Protein AF-A0A958M8A1-F1 (afdb_monomer_lite)

Radius of gyration: 34.6 Å; chains: 1; bounding box: 68×41×85 Å

Structure (mmCIF, N/CA/C/O backbone):
data_AF-A0A958M8A1-F1
#
_entry.id   AF-A0A958M8A1-F1
#
loop_
_atom_site.group_PDB
_atom_site.id
_atom_site.type_symbol
_atom_site.label_atom_id
_atom_site.label_alt_id
_atom_site.label_comp_id
_atom_site.label_asym_id
_atom_site.label_entity_id
_atom_site.label_seq_id
_atom_site.pdbx_PDB_ins_code
_atom_site.Cartn_x
_atom_site.Cartn_y
_atom_site.Cartn_z
_atom_site.occupancy
_atom_site.B_iso_or_equiv
_atom_site.auth_seq_id
_atom_site.auth_comp_id
_atom_site.auth_asym_id
_atom_site.auth_atom_id
_atom_site.pdbx_PDB_model_num
ATOM 1 N N . MET A 1 1 ? 39.749 20.374 -20.891 1.00 58.50 1 MET A N 1
ATOM 2 C CA . MET A 1 1 ? 39.006 19.098 -20.793 1.00 58.50 1 MET A CA 1
ATOM 3 C C . MET A 1 1 ? 37.864 19.287 -19.817 1.00 58.50 1 MET A C 1
ATOM 5 O O . MET A 1 1 ? 38.100 19.628 -18.664 1.00 58.50 1 MET A O 1
ATOM 9 N N . SER A 1 2 ? 36.634 19.209 -20.308 1.00 76.38 2 SER A N 1
ATOM 10 C CA . SER A 1 2 ? 35.435 19.624 -19.575 1.00 76.38 2 SER A CA 1
ATOM 11 C C . SER A 1 2 ? 35.020 18.564 -18.552 1.00 76.38 2 SER A C 1
ATOM 13 O O . SER A 1 2 ? 35.047 17.370 -18.837 1.00 76.38 2 SER A O 1
ATOM 15 N N . ARG A 1 3 ? 34.559 18.982 -17.364 1.00 78.19 3 ARG A N 1
ATOM 16 C CA . ARG A 1 3 ? 34.029 18.099 -16.301 1.00 78.19 3 ARG A CA 1
ATOM 17 C C . ARG A 1 3 ? 32.943 17.137 -16.817 1.00 78.19 3 ARG A C 1
ATOM 19 O O . ARG A 1 3 ? 32.809 16.035 -16.298 1.00 78.19 3 ARG A O 1
ATOM 26 N N . ARG A 1 4 ? 32.213 17.515 -17.875 1.00 78.31 4 ARG A N 1
ATOM 27 C CA . ARG A 1 4 ? 31.217 16.664 -18.552 1.00 78.31 4 ARG A CA 1
ATOM 28 C C . ARG A 1 4 ? 31.845 15.477 -19.289 1.00 78.31 4 ARG A C 1
ATOM 30 O O . ARG A 1 4 ? 31.296 14.385 -19.232 1.00 78.31 4 ARG A O 1
ATOM 37 N N . GLU A 1 5 ? 33.009 15.654 -19.907 1.00 82.62 5 GLU A N 1
ATOM 38 C CA . GLU A 1 5 ? 33.716 14.587 -20.634 1.00 82.62 5 GLU A CA 1
ATOM 39 C C . GLU A 1 5 ? 34.230 13.508 -19.671 1.00 82.62 5 GLU A C 1
ATOM 41 O O . GLU A 1 5 ? 34.144 12.318 -19.965 1.00 82.62 5 GLU A O 1
ATOM 46 N N . GLN A 1 6 ? 34.682 13.906 -18.476 1.00 86.31 6 GLN A N 1
ATOM 47 C CA . GLN A 1 6 ? 35.068 12.965 -17.418 1.00 86.31 6 GLN A CA 1
ATOM 48 C C . GLN A 1 6 ? 33.871 12.169 -16.887 1.00 86.31 6 GLN A C 1
ATOM 50 O O . GLN A 1 6 ? 33.997 10.969 -16.646 1.00 86.31 6 GLN A O 1
ATOM 55 N N . LEU A 1 7 ? 32.707 12.809 -16.728 1.00 84.94 7 LEU A N 1
ATOM 56 C CA . LEU A 1 7 ? 31.489 12.120 -16.300 1.00 84.94 7 LEU A CA 1
ATOM 57 C C . LEU A 1 7 ? 31.013 11.121 -17.350 1.00 84.94 7 LEU A C 1
ATOM 59 O O . LEU A 1 7 ? 30.730 9.983 -16.996 1.00 84.94 7 LEU A O 1
ATOM 63 N N . VAL A 1 8 ? 30.995 11.504 -18.628 1.00 88.38 8 VAL A N 1
ATOM 64 C CA . VAL A 1 8 ? 30.631 10.590 -19.720 1.00 88.38 8 VAL A CA 1
ATOM 65 C C . VAL A 1 8 ? 31.584 9.399 -19.756 1.00 88.38 8 VAL A C 1
ATOM 67 O O . VAL A 1 8 ? 31.124 8.264 -19.768 1.00 88.38 8 VAL A O 1
ATOM 70 N N . LYS A 1 9 ? 32.899 9.635 -19.661 1.00 89.31 9 LYS A N 1
ATOM 71 C CA . LYS A 1 9 ? 33.910 8.568 -19.655 1.00 89.31 9 LYS A CA 1
ATOM 72 C C . LYS A 1 9 ? 33.783 7.636 -18.443 1.00 89.31 9 LYS A C 1
ATOM 74 O O . LYS A 1 9 ? 34.004 6.434 -18.556 1.00 89.31 9 LYS A O 1
ATOM 79 N N . LYS A 1 10 ? 33.415 8.175 -17.276 1.00 85.56 10 LYS A N 1
ATOM 80 C CA . LYS A 1 10 ? 33.164 7.382 -16.065 1.00 85.56 10 LYS A CA 1
ATOM 81 C C . LYS A 1 10 ? 31.875 6.567 -16.192 1.00 85.56 10 LYS A C 1
ATOM 83 O O . LYS A 1 10 ? 31.871 5.403 -15.821 1.00 85.56 10 LYS A O 1
ATOM 88 N N . LEU A 1 11 ? 30.808 7.148 -16.740 1.00 87.81 11 LEU A N 1
ATOM 89 C CA . LEU A 1 11 ? 29.526 6.471 -16.954 1.00 87.81 11 LEU A CA 1
ATOM 90 C C . LEU A 1 11 ? 29.640 5.332 -17.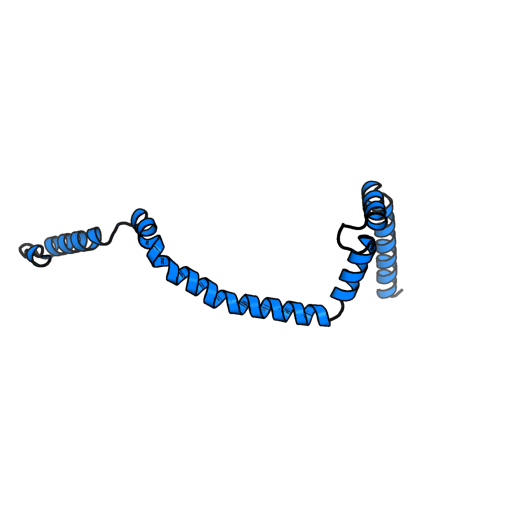966 1.00 87.81 11 LEU A C 1
ATOM 92 O O . LEU A 1 11 ? 29.134 4.245 -17.702 1.00 87.81 11 LEU A O 1
ATOM 96 N N . THR A 1 12 ? 30.341 5.549 -19.081 1.00 89.12 12 THR A N 1
ATOM 97 C CA . THR A 1 12 ? 30.589 4.487 -20.062 1.00 89.12 12 THR A CA 1
ATOM 98 C C . THR A 1 12 ? 31.434 3.375 -19.451 1.00 89.12 12 THR A C 1
ATOM 100 O O . THR A 1 12 ? 31.046 2.218 -19.535 1.00 89.12 12 THR A O 1
ATOM 103 N N . ALA A 1 13 ? 32.505 3.705 -18.722 1.00 87.88 13 ALA A N 1
ATOM 104 C CA . ALA A 1 13 ? 33.310 2.704 -18.021 1.00 87.88 13 ALA A CA 1
ATOM 105 C C . ALA A 1 13 ? 32.519 1.919 -16.955 1.00 87.88 13 ALA A C 1
ATOM 107 O O . ALA A 1 13 ? 32.780 0.738 -16.745 1.00 87.88 13 ALA A O 1
ATOM 108 N N . LEU A 1 14 ? 31.552 2.539 -16.270 1.00 86.75 14 LEU A N 1
ATOM 109 C CA . LEU A 1 14 ? 30.681 1.825 -15.330 1.00 86.75 14 LEU A CA 1
ATOM 110 C C . LEU A 1 14 ? 29.703 0.891 -16.040 1.00 86.75 14 LEU A C 1
ATOM 112 O O . LEU A 1 14 ? 29.493 -0.223 -15.568 1.00 86.75 14 LEU A O 1
ATOM 116 N N . PHE A 1 15 ? 29.128 1.321 -17.162 1.00 84.69 15 PHE A N 1
ATOM 117 C CA . PHE A 1 15 ? 28.224 0.486 -17.949 1.00 84.69 15 PHE A CA 1
ATOM 118 C C . PHE A 1 15 ? 28.934 -0.768 -18.470 1.00 84.69 15 PHE A C 1
ATOM 120 O O . PHE A 1 15 ? 28.406 -1.872 -18.351 1.00 84.69 15 PHE A O 1
ATOM 127 N N . GLU A 1 16 ? 30.164 -0.596 -18.951 1.00 86.00 16 GLU A N 1
ATOM 128 C CA . GLU A 1 16 ? 31.047 -1.683 -19.375 1.00 86.00 16 GLU A CA 1
ATOM 129 C C . GLU A 1 16 ? 31.322 -2.672 -18.235 1.00 86.00 16 GLU A C 1
ATOM 131 O O . GLU A 1 16 ? 31.066 -3.864 -18.371 1.00 86.00 16 GLU A O 1
ATOM 136 N N . ARG A 1 17 ? 31.691 -2.178 -17.047 1.00 82.88 17 ARG A N 1
ATOM 137 C CA . ARG A 1 17 ? 31.927 -3.035 -15.870 1.00 82.88 17 ARG A CA 1
ATOM 138 C C . ARG A 1 17 ? 30.686 -3.799 -15.415 1.00 82.88 17 ARG A C 1
ATOM 140 O O . ARG A 1 17 ? 30.808 -4.937 -14.975 1.00 82.88 17 ARG A O 1
ATOM 147 N N . ILE A 1 18 ? 29.506 -3.184 -15.490 1.00 82.06 18 ILE A N 1
ATOM 148 C CA . ILE A 1 18 ? 28.242 -3.842 -15.135 1.00 82.06 18 ILE A CA 1
ATOM 149 C C . ILE A 1 18 ? 27.919 -4.933 -16.153 1.00 82.06 18 ILE A C 1
ATOM 151 O O . ILE A 1 18 ? 27.556 -6.036 -15.753 1.00 82.06 18 ILE A O 1
ATOM 155 N N . ARG A 1 19 ? 28.081 -4.654 -17.452 1.00 79.75 19 ARG A N 1
ATOM 156 C CA . ARG A 1 19 ? 27.888 -5.647 -18.514 1.00 79.75 19 ARG A CA 1
ATOM 157 C C . ARG A 1 19 ? 28.807 -6.847 -18.309 1.00 79.75 19 ARG A C 1
ATOM 159 O O . ARG A 1 19 ? 28.324 -7.976 -18.290 1.00 79.75 19 ARG A O 1
ATOM 166 N N . ASP A 1 20 ? 30.090 -6.594 -18.089 1.00 82.19 20 ASP A N 1
ATOM 167 C CA . ASP A 1 20 ? 31.080 -7.651 -17.905 1.00 82.19 20 ASP A CA 1
ATOM 168 C C . ASP A 1 20 ? 30.800 -8.451 -16.629 1.00 82.19 20 ASP A C 1
ATOM 170 O O . ASP A 1 20 ? 30.831 -9.677 -16.656 1.00 82.19 20 ASP A O 1
ATOM 174 N N . TRP A 1 21 ? 30.424 -7.800 -15.525 1.00 79.44 21 TRP A N 1
ATOM 175 C CA . TRP A 1 21 ? 30.079 -8.476 -14.269 1.00 79.44 21 TRP A CA 1
ATOM 176 C C . TRP A 1 21 ? 28.811 -9.338 -14.372 1.00 79.44 21 TRP A C 1
ATOM 178 O O . TRP A 1 21 ? 28.766 -10.444 -13.827 1.00 79.44 21 TRP A O 1
ATOM 188 N N . VAL A 1 22 ? 27.796 -8.870 -15.104 1.00 75.88 22 VAL A N 1
ATOM 189 C CA . VAL A 1 22 ? 26.579 -9.647 -15.383 1.00 75.88 22 VAL A CA 1
ATOM 190 C C . VAL A 1 22 ? 26.898 -10.873 -16.245 1.00 75.88 22 VAL A C 1
ATOM 192 O O . VAL A 1 22 ? 26.358 -11.944 -15.980 1.00 75.88 22 VAL A O 1
ATOM 195 N N . LEU A 1 23 ? 27.805 -10.748 -17.222 1.00 73.06 23 LEU A N 1
ATOM 196 C CA . LEU A 1 23 ? 28.239 -11.856 -18.087 1.00 73.06 23 LEU A CA 1
ATOM 197 C C . LEU A 1 23 ? 29.259 -12.797 -17.419 1.00 73.06 23 LEU A C 1
ATOM 199 O O . LEU A 1 23 ? 29.386 -13.946 -17.830 1.00 73.06 23 LEU A O 1
ATOM 203 N N . THR A 1 24 ? 29.965 -12.338 -16.382 1.00 81.56 24 THR A N 1
ATOM 204 C CA . THR A 1 24 ? 30.972 -13.132 -15.650 1.00 81.56 24 THR A CA 1
ATOM 205 C C . THR A 1 24 ? 30.333 -14.179 -14.737 1.00 81.56 24 THR A C 1
ATOM 207 O O . THR A 1 24 ? 30.938 -15.212 -14.461 1.00 81.56 24 THR A O 1
ATOM 210 N N . ASN A 1 25 ? 29.111 -13.937 -14.253 1.00 81.44 25 ASN A N 1
ATOM 211 C CA . ASN A 1 25 ? 28.438 -14.840 -13.326 1.00 81.44 25 ASN A CA 1
ATOM 212 C C . ASN A 1 25 ? 27.592 -15.880 -14.086 1.00 81.44 25 ASN A C 1
ATOM 214 O O . ASN A 1 25 ? 26.513 -15.536 -14.580 1.00 81.44 25 ASN A O 1
ATOM 218 N N . PRO A 1 26 ? 27.995 -17.165 -14.123 1.00 78.94 26 PRO A N 1
ATOM 219 C CA . PRO A 1 26 ? 27.282 -18.193 -14.887 1.00 78.94 26 PRO A CA 1
ATOM 220 C C . PRO A 1 26 ? 25.851 -18.420 -14.377 1.00 78.94 26 PRO A C 1
ATOM 222 O O . PRO A 1 26 ? 24.963 -18.748 -15.158 1.00 78.94 26 PRO A O 1
ATOM 225 N N . LEU A 1 27 ? 25.596 -18.176 -13.086 1.00 79.81 27 LEU A N 1
ATOM 226 C CA . LEU A 1 27 ? 24.257 -18.270 -12.495 1.00 79.81 27 LEU A CA 1
ATOM 227 C C . LEU A 1 27 ? 23.297 -17.208 -13.042 1.00 79.81 27 LEU A C 1
ATOM 229 O O . LEU A 1 27 ? 22.139 -17.511 -13.313 1.00 79.81 27 LEU A O 1
ATOM 233 N N . LEU A 1 28 ? 23.767 -15.973 -13.233 1.00 78.06 28 LEU A N 1
ATOM 234 C CA . LEU A 1 28 ? 22.938 -14.889 -13.766 1.00 78.06 28 LEU A CA 1
ATOM 235 C C . LEU A 1 28 ? 22.600 -15.127 -15.238 1.00 78.06 28 LEU A C 1
ATOM 237 O O . LEU A 1 28 ? 21.458 -14.918 -15.640 1.00 78.06 28 LEU A O 1
ATOM 241 N N . VAL A 1 29 ? 23.561 -15.618 -16.022 1.00 78.44 29 VAL A N 1
ATOM 242 C CA . VAL A 1 29 ? 23.341 -15.984 -17.428 1.00 78.44 29 VAL A CA 1
ATOM 243 C C . VAL A 1 29 ? 22.353 -17.149 -17.540 1.00 78.44 29 VAL A C 1
ATOM 245 O O . VAL A 1 29 ? 21.418 -17.065 -18.330 1.00 78.44 29 VAL A O 1
ATOM 248 N N . LEU A 1 30 ? 22.478 -18.176 -16.693 1.00 80.44 30 LEU A N 1
ATOM 249 C CA . LEU A 1 30 ? 21.551 -19.312 -16.661 1.00 80.44 30 LEU A CA 1
ATOM 250 C C . LEU A 1 30 ? 20.122 -18.888 -16.291 1.00 80.44 30 LEU A C 1
ATOM 252 O O . LEU A 1 30 ? 19.166 -19.327 -16.923 1.00 80.44 30 LEU A O 1
ATOM 256 N N . VAL A 1 31 ? 19.964 -18.007 -15.300 1.00 80.56 31 VAL A N 1
ATOM 257 C CA . VAL A 1 31 ? 18.651 -17.465 -14.915 1.00 80.56 31 VAL A CA 1
ATOM 258 C C . VAL A 1 31 ? 18.060 -16.601 -16.032 1.00 80.56 31 VAL A C 1
ATOM 260 O O . VAL A 1 31 ? 16.860 -16.679 -16.291 1.00 80.56 31 VAL A O 1
ATOM 263 N N . LEU A 1 32 ? 18.880 -15.805 -16.724 1.00 79.19 32 LEU A N 1
ATOM 264 C CA . LEU A 1 32 ? 18.437 -14.994 -17.861 1.00 79.19 32 LEU A CA 1
ATOM 265 C C . LEU A 1 32 ? 18.021 -15.851 -19.061 1.00 79.19 32 LEU A C 1
ATOM 267 O O . LEU A 1 32 ? 16.988 -15.570 -19.666 1.00 79.19 32 LEU A O 1
ATOM 271 N N . ASP A 1 33 ? 18.778 -16.893 -19.395 1.00 80.25 33 ASP A N 1
ATOM 272 C CA . ASP A 1 33 ? 18.431 -17.813 -20.481 1.00 80.25 33 ASP A CA 1
ATOM 273 C C . ASP A 1 33 ? 17.217 -18.671 -20.124 1.00 80.25 33 ASP A C 1
ATOM 275 O O . ASP A 1 33 ? 16.314 -18.834 -20.946 1.00 80.25 33 ASP A O 1
ATOM 279 N N . TRP A 1 34 ? 17.100 -19.128 -18.876 1.00 81.81 34 TRP A N 1
ATOM 280 C CA . TRP A 1 34 ? 15.879 -19.770 -18.396 1.00 81.81 34 TRP A CA 1
ATOM 281 C C . TRP A 1 34 ? 14.674 -18.827 -18.507 1.00 81.81 34 TRP A C 1
ATOM 283 O O . TRP A 1 34 ? 13.657 -19.214 -19.072 1.00 81.81 34 TRP A O 1
ATOM 293 N N . ALA A 1 35 ? 14.795 -17.562 -18.093 1.00 78.00 35 ALA A N 1
ATOM 294 C CA . ALA A 1 35 ? 13.719 -16.574 -18.210 1.00 78.00 35 ALA A CA 1
ATOM 295 C C . ALA A 1 35 ? 13.349 -16.224 -19.668 1.00 78.00 35 ALA A C 1
ATOM 297 O O . ALA A 1 35 ? 12.217 -15.817 -19.933 1.00 78.00 35 ALA A O 1
ATOM 298 N N . LYS A 1 36 ? 14.273 -16.374 -20.625 1.00 77.50 36 LYS A N 1
ATOM 299 C CA . LYS A 1 36 ? 14.001 -16.210 -22.067 1.00 77.50 36 LYS A CA 1
ATOM 300 C C . LYS A 1 36 ? 13.350 -17.434 -22.710 1.00 77.50 36 LYS A C 1
ATOM 302 O O . LYS A 1 36 ? 12.686 -17.295 -23.731 1.00 77.50 36 LYS A O 1
ATOM 307 N N . THR A 1 37 ? 13.546 -18.619 -22.138 1.00 76.75 37 THR A N 1
ATOM 308 C CA . THR A 1 37 ? 13.109 -19.886 -22.748 1.00 76.75 37 THR A CA 1
ATOM 309 C C . THR A 1 37 ? 11.852 -20.441 -22.077 1.00 76.75 37 THR A C 1
ATOM 311 O O . THR A 1 37 ? 11.037 -21.099 -22.719 1.00 76.75 37 THR A O 1
ATOM 314 N N . HIS A 1 38 ? 11.672 -20.172 -20.782 1.00 79.25 38 HIS A N 1
ATOM 315 C CA . HIS A 1 38 ? 10.541 -20.633 -19.991 1.00 79.25 38 HIS A CA 1
ATOM 316 C C . HIS A 1 38 ? 9.466 -19.546 -19.891 1.00 79.25 38 HIS A C 1
ATOM 318 O O . HIS A 1 38 ? 9.675 -18.463 -19.340 1.00 79.25 38 HIS A O 1
ATOM 324 N N . SER A 1 39 ? 8.283 -19.855 -20.419 1.00 76.56 39 SER A N 1
ATOM 325 C CA . SER A 1 39 ? 7.068 -19.078 -20.185 1.00 76.56 39 SER A CA 1
ATOM 326 C C . SER A 1 39 ? 6.355 -19.620 -18.951 1.00 76.56 39 SER A C 1
ATOM 328 O O . SER A 1 39 ? 6.128 -20.829 -18.862 1.00 76.56 39 SER A O 1
ATOM 330 N N . LEU A 1 40 ? 5.950 -18.750 -18.026 1.00 77.50 40 LEU A N 1
ATOM 331 C CA . LEU A 1 40 ? 5.089 -19.170 -16.922 1.00 77.50 40 LEU A CA 1
ATOM 332 C C . LEU A 1 40 ? 3.717 -19.636 -17.459 1.00 77.50 40 LEU A C 1
ATOM 334 O O . LEU A 1 40 ? 3.182 -19.028 -18.398 1.00 77.50 40 LEU A O 1
ATOM 338 N N . PRO A 1 41 ? 3.122 -20.696 -16.877 1.00 71.56 41 PRO A N 1
ATOM 339 C CA . PRO A 1 41 ? 1.776 -21.126 -17.240 1.00 71.56 41 PRO A CA 1
ATOM 340 C C . PRO A 1 41 ? 0.790 -19.978 -16.969 1.00 71.56 41 PRO A C 1
ATOM 342 O O . PRO A 1 41 ? 0.720 -19.468 -15.855 1.00 71.56 41 PRO A O 1
ATOM 345 N N . GLY A 1 42 ? 0.077 -19.531 -18.009 1.00 73.88 42 GLY A N 1
ATOM 346 C CA . GLY A 1 42 ? -0.822 -18.365 -17.961 1.00 73.88 42 GLY A CA 1
ATOM 347 C C . GLY A 1 42 ? -0.385 -17.162 -18.811 1.00 73.88 42 GLY A C 1
ATOM 348 O O . GLY A 1 42 ? -1.212 -16.305 -19.100 1.00 73.88 42 GLY A O 1
ATOM 349 N N . PHE A 1 43 ? 0.862 -17.117 -19.298 1.00 70.06 43 PHE A N 1
ATOM 350 C CA . PHE A 1 43 ? 1.385 -16.002 -20.114 1.00 70.06 43 PHE A CA 1
ATOM 351 C C . PHE A 1 43 ? 1.334 -16.247 -21.632 1.00 70.06 43 PHE A C 1
ATOM 353 O O . PHE A 1 43 ? 2.128 -15.680 -22.371 1.00 70.06 43 PHE A O 1
ATOM 360 N N . PHE A 1 44 ? 0.431 -17.102 -22.128 1.00 75.38 44 PHE A N 1
ATOM 361 C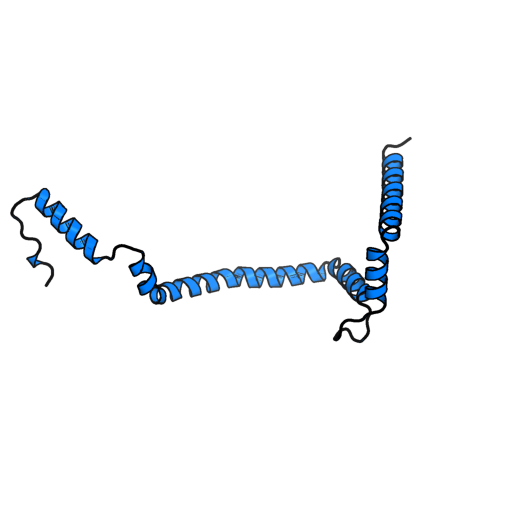 CA . PHE A 1 44 ? 0.244 -17.360 -23.572 1.00 75.38 44 PHE A CA 1
ATOM 362 C C . PHE A 1 44 ? 1.538 -17.677 -24.358 1.00 75.38 44 PHE A C 1
ATOM 364 O O . PHE A 1 44 ? 1.671 -17.290 -25.515 1.00 75.38 44 PHE A O 1
ATOM 371 N N . LYS A 1 45 ? 2.492 -18.397 -23.748 1.00 78.06 45 LYS A N 1
ATOM 372 C CA . LYS A 1 45 ? 3.826 -18.705 -24.316 1.00 78.06 45 LYS A CA 1
ATOM 373 C C . LYS A 1 45 ? 4.759 -17.495 -24.495 1.00 78.06 45 LYS A C 1
ATOM 375 O O . LYS A 1 45 ? 5.762 -17.607 -25.192 1.00 78.06 45 LYS A O 1
ATOM 380 N N . VAL A 1 46 ? 4.473 -16.360 -23.859 1.00 82.00 46 VAL A N 1
ATOM 381 C CA . VAL A 1 46 ? 5.400 -15.222 -23.814 1.00 82.00 46 VAL A CA 1
ATOM 382 C C . VAL A 1 46 ? 6.524 -15.529 -22.810 1.00 82.00 46 VAL A C 1
ATOM 384 O O . VAL A 1 46 ? 6.224 -15.894 -21.666 1.00 82.00 46 VAL A O 1
ATOM 387 N N . PRO A 1 47 ? 7.807 -15.403 -23.203 1.00 87.00 47 PRO A N 1
ATOM 388 C CA . PRO A 1 47 ? 8.939 -15.546 -22.294 1.00 87.00 47 PRO A CA 1
ATOM 389 C C . PRO A 1 47 ? 8.849 -14.610 -21.091 1.00 87.00 47 PRO A C 1
ATOM 391 O O . PRO A 1 47 ? 8.467 -13.445 -21.225 1.00 87.00 47 PRO A O 1
ATOM 394 N N . LEU A 1 48 ? 9.275 -15.080 -19.918 1.00 84.50 48 LEU A N 1
ATOM 395 C CA . LEU A 1 48 ? 9.295 -14.257 -18.707 1.00 84.50 48 LEU A CA 1
ATOM 396 C C . LEU A 1 48 ? 10.149 -12.989 -18.884 1.00 84.50 48 LEU A C 1
ATOM 398 O O . LEU A 1 48 ? 9.784 -11.924 -18.387 1.00 84.50 48 LEU A O 1
ATOM 402 N N . TYR A 1 49 ? 11.245 -13.079 -19.642 1.00 86.12 49 TYR A N 1
ATOM 403 C CA . TYR A 1 49 ? 12.068 -11.926 -20.010 1.00 86.12 49 TYR A CA 1
ATOM 404 C C . TYR A 1 49 ? 11.246 -10.820 -20.691 1.00 86.12 49 TYR A C 1
ATOM 406 O O . TYR A 1 49 ? 11.306 -9.660 -20.276 1.00 86.12 49 TYR A O 1
ATOM 414 N N . ASP A 1 50 ? 10.430 -11.180 -21.683 1.00 84.75 50 ASP A N 1
ATOM 415 C CA . ASP A 1 50 ? 9.621 -10.221 -22.437 1.00 84.75 50 ASP A CA 1
ATOM 416 C C . ASP A 1 50 ? 8.516 -9.614 -21.573 1.00 84.75 50 ASP A C 1
ATOM 418 O O . ASP A 1 50 ? 8.265 -8.411 -21.653 1.00 84.75 50 ASP A O 1
ATOM 422 N N . VAL A 1 51 ? 7.907 -10.410 -20.687 1.00 87.50 51 VAL A N 1
ATOM 423 C CA . VAL A 1 51 ? 6.924 -9.918 -19.712 1.00 87.50 51 VAL A CA 1
ATOM 424 C C . VAL A 1 51 ? 7.555 -8.874 -18.794 1.00 87.50 51 VAL A C 1
ATOM 426 O O . VAL A 1 51 ? 6.992 -7.797 -18.618 1.00 87.50 51 VAL A O 1
ATOM 429 N N . ILE A 1 52 ? 8.738 -9.146 -18.240 1.00 86.69 52 ILE A N 1
ATOM 430 C CA . ILE A 1 52 ? 9.431 -8.209 -17.345 1.00 86.69 52 ILE A CA 1
ATOM 431 C C . ILE A 1 52 ? 9.789 -6.918 -18.089 1.00 86.69 52 ILE A C 1
ATOM 433 O O . ILE A 1 52 ? 9.540 -5.824 -17.582 1.00 86.69 52 ILE A O 1
ATOM 437 N N . VAL A 1 53 ? 10.326 -7.015 -19.308 1.00 87.81 53 VAL A N 1
ATOM 438 C CA . VAL A 1 53 ? 10.657 -5.838 -20.128 1.00 87.81 53 VAL A CA 1
ATOM 439 C C . VAL A 1 53 ? 9.401 -5.034 -20.473 1.00 87.81 53 VAL A C 1
ATOM 441 O O . VAL A 1 53 ? 9.426 -3.802 -20.403 1.00 87.81 53 VAL A O 1
ATOM 444 N N . PHE A 1 54 ? 8.300 -5.705 -20.811 1.00 86.44 54 PHE A N 1
ATOM 445 C CA . PHE A 1 54 ? 7.013 -5.073 -21.083 1.00 86.44 54 PHE A CA 1
ATOM 446 C C . PHE A 1 54 ? 6.466 -4.359 -19.846 1.00 86.44 54 PHE A C 1
ATOM 448 O O . PHE A 1 54 ? 6.136 -3.179 -19.930 1.00 86.44 54 PHE A O 1
ATOM 455 N N . VAL A 1 55 ? 6.447 -5.026 -18.689 1.00 86.38 55 VAL A N 1
ATOM 456 C CA . VAL A 1 55 ? 5.993 -4.447 -17.419 1.00 86.38 55 VAL A CA 1
ATOM 457 C C . VAL A 1 55 ? 6.835 -3.233 -17.051 1.00 86.38 55 VAL A C 1
ATOM 459 O O . VAL A 1 55 ? 6.276 -2.196 -16.725 1.00 86.38 55 VAL A O 1
ATOM 462 N N . LEU A 1 56 ? 8.164 -3.300 -17.161 1.00 86.44 56 LEU A N 1
ATOM 463 C CA . LEU A 1 56 ? 9.036 -2.157 -16.873 1.00 86.44 56 LEU A CA 1
ATOM 464 C C . LEU A 1 56 ? 8.823 -0.994 -17.851 1.00 86.44 56 LEU A C 1
ATOM 466 O O . LEU A 1 56 ? 8.886 0.171 -17.453 1.00 86.44 56 LEU A O 1
ATOM 470 N N . ARG A 1 57 ? 8.572 -1.285 -19.131 1.00 86.62 57 ARG A N 1
ATOM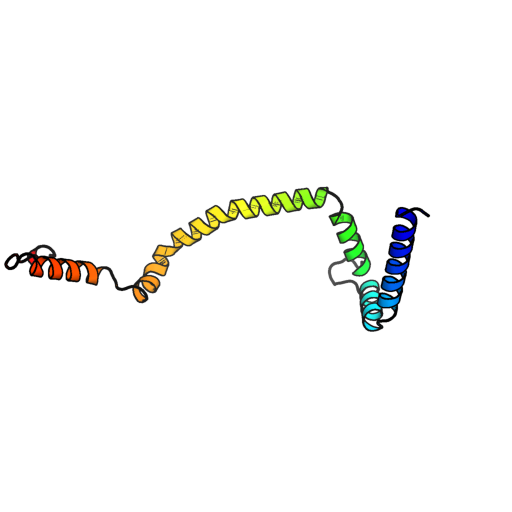 471 C CA . ARG A 1 57 ? 8.273 -0.269 -20.148 1.00 86.62 57 ARG A CA 1
ATOM 472 C C . ARG A 1 57 ? 6.923 0.394 -19.889 1.00 86.62 57 ARG A C 1
ATOM 474 O O . ARG A 1 57 ? 6.824 1.616 -19.961 1.00 86.62 57 ARG A O 1
ATOM 481 N N . GLU A 1 58 ? 5.910 -0.399 -19.570 1.00 82.38 58 GLU A N 1
ATOM 482 C CA . GLU A 1 58 ? 4.552 0.069 -19.317 1.00 82.38 58 GLU A CA 1
ATOM 483 C C . GLU A 1 58 ? 4.435 0.769 -17.957 1.00 82.38 58 GLU A C 1
ATOM 485 O O . GLU A 1 58 ? 3.740 1.772 -17.840 1.00 82.38 58 GLU A O 1
ATOM 490 N N . ALA A 1 59 ? 5.202 0.336 -16.953 1.00 82.88 59 ALA A N 1
ATOM 491 C CA . ALA A 1 59 ? 5.291 0.985 -15.646 1.00 82.88 59 ALA A CA 1
ATOM 492 C C . ALA A 1 59 ? 5.907 2.384 -15.708 1.00 82.88 59 ALA A C 1
ATOM 494 O O . ALA A 1 59 ? 5.556 3.246 -14.907 1.00 82.88 59 ALA A O 1
ATOM 495 N N . ARG A 1 60 ? 6.788 2.642 -16.681 1.00 80.69 60 ARG A N 1
ATOM 496 C CA . ARG A 1 60 ? 7.302 3.993 -16.955 1.00 80.69 60 ARG A CA 1
ATOM 497 C C . ARG A 1 60 ? 6.284 4.888 -17.657 1.00 80.69 60 ARG A C 1
ATOM 499 O O . ARG A 1 60 ? 6.506 6.095 -17.740 1.00 80.69 60 ARG A O 1
ATOM 506 N N . ARG A 1 61 ? 5.180 4.342 -18.177 1.00 82.00 61 ARG A N 1
ATOM 507 C CA . ARG A 1 61 ? 4.096 5.176 -18.695 1.00 82.00 61 ARG A CA 1
ATOM 508 C C . ARG A 1 61 ? 3.307 5.736 -17.518 1.00 82.00 61 ARG A C 1
ATOM 510 O O . ARG A 1 61 ? 2.758 4.986 -16.715 1.00 82.00 61 ARG A O 1
ATOM 517 N N . PHE A 1 62 ? 3.157 7.059 -17.488 1.00 71.25 62 PHE A N 1
ATOM 518 C CA . PHE A 1 62 ? 2.396 7.788 -16.464 1.00 71.25 62 PHE A CA 1
ATOM 519 C C . PHE A 1 62 ? 0.982 7.231 -16.209 1.00 71.25 62 PHE A C 1
ATOM 521 O O . PHE A 1 62 ? 0.467 7.346 -15.099 1.00 71.25 62 PHE A O 1
ATOM 528 N N . SER A 1 63 ? 0.365 6.581 -17.205 1.00 76.75 63 SER A N 1
ATOM 529 C CA . SER A 1 63 ? -0.963 5.973 -17.059 1.00 76.75 63 SER A CA 1
ATOM 530 C C . SER A 1 63 ? -1.037 4.902 -15.962 1.00 76.75 63 SER A C 1
ATOM 532 O O . SER A 1 63 ? -2.073 4.782 -15.309 1.00 76.75 63 SER A O 1
ATOM 534 N N . LEU A 1 64 ? 0.044 4.145 -15.724 1.00 81.25 64 LEU A N 1
ATOM 535 C CA . LEU A 1 64 ? 0.051 3.108 -14.693 1.00 81.25 64 LEU A CA 1
ATOM 536 C C . LEU A 1 64 ? 0.165 3.721 -13.296 1.00 81.25 64 LEU A C 1
ATOM 538 O O . LEU A 1 64 ? -0.542 3.287 -12.393 1.00 81.25 64 LEU A O 1
ATOM 542 N N . SER A 1 65 ? 0.975 4.771 -13.137 1.00 83.25 65 SER A N 1
ATOM 543 C CA . SER A 1 65 ? 1.097 5.510 -11.875 1.00 83.25 65 SER A CA 1
ATOM 544 C C . SER A 1 65 ? -0.218 6.171 -11.469 1.00 83.25 65 SER A C 1
ATOM 546 O O . SER A 1 65 ? -0.589 6.103 -10.304 1.00 83.25 65 SER A O 1
ATOM 548 N N . ILE A 1 66 ? -0.962 6.754 -12.418 1.00 87.06 66 ILE A N 1
ATOM 549 C CA . ILE A 1 66 ? -2.276 7.355 -12.137 1.00 87.06 66 ILE A CA 1
ATOM 550 C C . ILE A 1 66 ? -3.260 6.285 -11.646 1.00 87.06 66 ILE A C 1
ATOM 552 O O . ILE A 1 66 ? -3.892 6.470 -10.609 1.00 87.06 66 ILE A O 1
ATOM 556 N N . ARG A 1 67 ? -3.338 5.134 -12.330 1.00 87.06 67 ARG A N 1
ATOM 557 C CA . ARG A 1 67 ? -4.194 4.011 -11.905 1.00 87.06 67 ARG A CA 1
ATOM 558 C C . ARG A 1 67 ? -3.782 3.441 -10.546 1.00 87.06 67 ARG A C 1
ATOM 560 O O . ARG A 1 67 ? -4.642 3.194 -9.707 1.00 87.06 67 ARG A O 1
ATOM 567 N N . ALA A 1 68 ? -2.483 3.253 -10.318 1.00 90.31 68 ALA A N 1
ATOM 568 C CA . ALA A 1 68 ? -1.956 2.769 -9.045 1.00 90.31 68 ALA A CA 1
ATOM 569 C C . ALA A 1 68 ? -2.275 3.741 -7.899 1.00 90.31 68 ALA A C 1
ATOM 571 O O . ALA A 1 68 ? -2.706 3.306 -6.834 1.00 90.31 68 ALA A O 1
ATOM 572 N N . ASN A 1 69 ? -2.154 5.050 -8.138 1.00 92.25 69 ASN A N 1
ATOM 573 C CA . ASN A 1 69 ? -2.527 6.077 -7.168 1.00 92.25 69 ASN A CA 1
ATOM 574 C C . ASN A 1 69 ? -4.026 6.050 -6.853 1.00 92.25 69 ASN A C 1
ATOM 576 O O . ASN A 1 69 ? -4.388 6.187 -5.690 1.00 92.25 69 ASN A O 1
ATOM 580 N N . SER A 1 70 ? -4.899 5.832 -7.842 1.00 95.06 70 SER A N 1
ATOM 581 C CA . SER A 1 70 ? -6.339 5.678 -7.593 1.00 95.06 70 SER A CA 1
ATOM 582 C C . SER A 1 70 ? -6.644 4.467 -6.709 1.00 95.06 70 SER A C 1
ATOM 584 O O . SER A 1 70 ? -7.428 4.587 -5.773 1.00 95.06 70 SER A O 1
ATOM 586 N N . ILE A 1 71 ? -5.987 3.326 -6.947 1.00 95.62 71 ILE A N 1
ATOM 587 C CA . ILE A 1 71 ? -6.140 2.126 -6.108 1.00 95.62 71 ILE A CA 1
ATOM 588 C C . ILE A 1 71 ? -5.635 2.396 -4.685 1.00 95.62 71 ILE A C 1
ATOM 590 O O . ILE A 1 71 ? -6.331 2.088 -3.720 1.00 95.62 71 ILE A O 1
ATOM 594 N N . ALA A 1 72 ? -4.457 3.009 -4.547 1.00 96.00 72 ALA A N 1
ATOM 595 C CA . ALA A 1 72 ? -3.889 3.364 -3.249 1.00 96.00 72 ALA A CA 1
ATOM 596 C C . ALA A 1 72 ? -4.772 4.365 -2.485 1.00 96.00 72 ALA A C 1
ATOM 598 O O . ALA A 1 72 ? -4.937 4.239 -1.276 1.00 96.00 72 ALA A O 1
ATOM 599 N N . PHE A 1 73 ? -5.386 5.320 -3.187 1.00 95.69 73 PHE A N 1
ATOM 600 C CA . PHE A 1 73 ? -6.324 6.275 -2.606 1.00 95.69 73 PHE A CA 1
ATOM 601 C C . PHE A 1 73 ? -7.601 5.589 -2.110 1.00 95.69 73 PHE A C 1
ATOM 603 O O . PHE A 1 73 ? -7.989 5.784 -0.960 1.00 95.69 73 PHE A O 1
ATOM 610 N N . SER A 1 74 ? -8.226 4.738 -2.929 1.00 96.00 74 SER A N 1
ATOM 611 C CA . SER A 1 74 ? -9.392 3.953 -2.505 1.00 96.00 74 SER A CA 1
ATOM 612 C C . SER A 1 74 ? -9.066 3.048 -1.313 1.00 96.00 74 SER A C 1
ATOM 614 O O . SER A 1 74 ? -9.856 2.968 -0.375 1.00 96.00 74 SER A O 1
ATOM 616 N N . PHE A 1 75 ? -7.884 2.425 -1.305 1.00 96.88 75 PHE A N 1
ATOM 617 C CA . PHE A 1 75 ? -7.403 1.627 -0.179 1.00 96.88 75 PHE A CA 1
ATOM 618 C C . PHE A 1 75 ? -7.224 2.473 1.090 1.00 96.88 75 PHE A C 1
ATOM 620 O O . PHE A 1 75 ? -7.722 2.103 2.152 1.00 96.88 75 PHE A O 1
ATOM 627 N N . PHE A 1 76 ? -6.591 3.641 0.980 1.00 97.50 76 PHE A N 1
ATOM 628 C CA . PHE A 1 76 ? -6.400 4.561 2.101 1.00 97.50 76 PHE A CA 1
ATOM 629 C C . PHE A 1 76 ? -7.732 5.028 2.700 1.00 97.50 76 PHE A C 1
ATOM 631 O O . PHE A 1 76 ? -7.898 5.012 3.915 1.00 97.50 76 PHE A O 1
ATOM 638 N N . ILE A 1 77 ? -8.712 5.379 1.865 1.00 97.25 77 ILE A N 1
ATOM 639 C CA . ILE A 1 77 ? -10.044 5.775 2.342 1.00 97.25 77 ILE A CA 1
ATOM 640 C C . ILE A 1 77 ? -10.776 4.593 2.992 1.00 97.25 77 ILE A C 1
ATOM 642 O O . ILE A 1 77 ? -11.467 4.790 3.988 1.00 97.25 77 ILE A O 1
ATOM 646 N N . SER A 1 78 ? -10.586 3.363 2.501 1.00 97.62 78 SER A N 1
ATOM 647 C CA . SER A 1 78 ? -11.164 2.158 3.118 1.00 97.62 78 SER A CA 1
ATOM 648 C C . SER A 1 78 ? -10.570 1.814 4.492 1.00 97.62 78 SER A C 1
ATOM 650 O O . SER A 1 78 ? -11.218 1.124 5.279 1.00 97.62 78 SER A O 1
ATOM 652 N N . LEU A 1 79 ? -9.383 2.341 4.820 1.00 97.50 79 LEU A N 1
ATOM 653 C CA . LEU A 1 79 ? -8.726 2.139 6.112 1.00 97.50 79 LEU A CA 1
ATOM 654 C C . LEU A 1 79 ? -9.576 2.675 7.269 1.00 97.50 79 LEU A C 1
ATOM 656 O O . LEU A 1 79 ? -9.675 2.032 8.308 1.00 97.50 79 LEU A O 1
ATOM 660 N N . PHE A 1 80 ? -10.210 3.837 7.092 1.00 96.81 80 PHE A N 1
ATOM 661 C CA . PHE A 1 80 ? -10.989 4.459 8.160 1.00 96.81 80 PHE A CA 1
ATOM 662 C C . PHE A 1 80 ? -12.220 3.616 8.547 1.00 96.81 80 PHE A C 1
ATOM 664 O O . PHE A 1 80 ? -12.319 3.233 9.714 1.00 96.81 80 PHE A O 1
ATOM 671 N N . PRO A 1 81 ? -13.103 3.214 7.610 1.00 95.56 81 PRO A N 1
ATOM 672 C CA . PRO A 1 81 ? -14.172 2.259 7.896 1.00 95.56 81 PRO A CA 1
ATOM 673 C C . PRO A 1 81 ? -13.670 0.913 8.426 1.00 95.56 81 PRO A C 1
ATOM 675 O O . PRO A 1 81 ? -14.317 0.339 9.294 1.00 95.56 81 PRO A O 1
ATOM 678 N N . ALA A 1 82 ? -12.531 0.407 7.939 1.00 97.31 82 ALA A N 1
ATOM 679 C CA . ALA A 1 82 ? -11.972 -0.860 8.40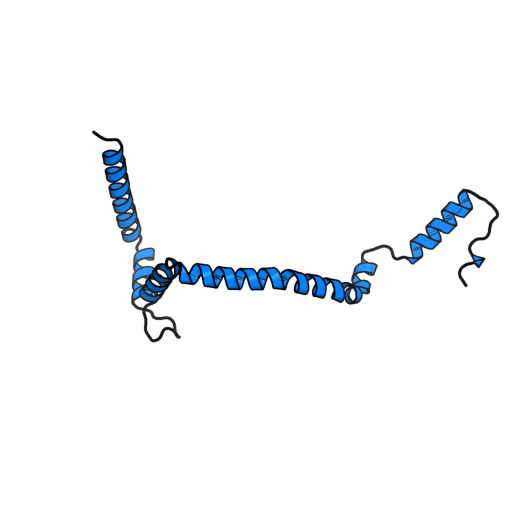8 1.00 97.31 82 ALA A CA 1
ATOM 680 C C . ALA A 1 82 ? -11.528 -0.792 9.878 1.00 97.31 82 ALA A C 1
ATOM 682 O O . ALA A 1 82 ? -11.841 -1.689 10.659 1.00 97.31 82 ALA A O 1
ATOM 683 N N . ILE A 1 83 ? -10.845 0.285 10.275 1.00 97.06 83 ILE A N 1
ATOM 684 C CA . ILE A 1 83 ? -10.452 0.516 11.671 1.00 97.06 83 ILE A CA 1
ATOM 685 C C . ILE A 1 83 ? -11.692 0.724 12.542 1.00 97.06 83 ILE A C 1
ATOM 687 O O . ILE A 1 83 ? -11.778 0.146 13.622 1.00 97.06 83 ILE A O 1
ATOM 691 N N . LEU A 1 84 ? -12.677 1.493 12.070 1.00 95.94 84 LEU A N 1
ATOM 692 C CA . LEU A 1 84 ? -13.941 1.653 12.789 1.00 95.94 84 LEU A CA 1
ATOM 693 C C . LEU A 1 84 ? -14.653 0.314 12.987 1.00 95.94 84 LEU A C 1
ATOM 695 O O . LEU A 1 84 ? -15.096 0.035 14.094 1.00 95.94 84 LEU A O 1
ATOM 699 N N . ALA A 1 85 ? -14.709 -0.536 11.962 1.00 95.31 85 ALA A N 1
ATOM 700 C CA . ALA A 1 85 ? -15.269 -1.880 12.072 1.00 95.31 85 ALA A CA 1
ATOM 701 C C . ALA A 1 85 ? -14.495 -2.756 13.075 1.00 95.31 85 ALA A C 1
ATOM 703 O O . ALA A 1 85 ? -15.078 -3.587 13.763 1.00 95.31 85 ALA A O 1
ATOM 704 N N . LEU A 1 86 ? -13.181 -2.560 13.200 1.00 94.56 86 LEU A N 1
ATOM 705 C CA . LEU A 1 86 ? -12.378 -3.249 14.206 1.00 94.56 86 LEU A CA 1
ATOM 706 C C . LEU A 1 86 ? -12.698 -2.747 15.625 1.00 94.56 86 LEU A C 1
ATOM 708 O O . LEU A 1 86 ? -12.797 -3.551 16.549 1.00 94.56 86 LEU A O 1
ATOM 712 N N . PHE A 1 87 ? -12.943 -1.447 15.805 1.00 93.00 87 PHE A N 1
ATOM 713 C CA . PHE A 1 87 ? -13.391 -0.899 17.089 1.00 93.00 87 PHE A CA 1
ATOM 714 C C . PHE A 1 87 ? -14.829 -1.276 17.447 1.00 93.00 87 PHE A C 1
ATOM 716 O O . PHE A 1 87 ? -15.114 -1.503 18.618 1.00 93.00 87 PHE A O 1
ATOM 723 N N . THR A 1 88 ? -15.738 -1.414 16.483 1.00 93.56 88 THR A N 1
ATOM 724 C CA . THR A 1 88 ? -17.087 -1.927 16.778 1.00 93.56 88 THR A CA 1
ATOM 725 C C . THR A 1 88 ? -17.073 -3.402 17.175 1.00 93.56 88 THR A C 1
ATOM 727 O O . THR A 1 88 ? -18.002 -3.861 17.837 1.00 93.56 88 THR A O 1
ATOM 730 N N . LEU A 1 89 ? -16.017 -4.143 16.822 1.00 92.50 89 LEU A N 1
ATOM 731 C CA . LEU A 1 89 ? -15.792 -5.510 17.289 1.00 92.50 89 LEU A CA 1
ATOM 732 C C . LEU A 1 89 ? -15.181 -5.581 18.697 1.00 92.50 89 LEU A C 1
ATOM 734 O O . LEU A 1 89 ? -15.256 -6.631 19.332 1.00 92.50 89 LEU A O 1
ATOM 738 N N . LEU A 1 90 ? -14.624 -4.483 19.215 1.00 88.94 90 LEU A N 1
ATOM 739 C CA . LEU A 1 90 ? -14.021 -4.403 20.548 1.00 88.94 90 LEU A CA 1
ATOM 740 C C . LEU A 1 90 ? -14.910 -4.953 21.688 1.00 88.94 90 LEU A C 1
ATOM 742 O O . LEU A 1 90 ? -14.384 -5.735 22.482 1.00 88.94 90 LEU A O 1
ATOM 746 N N . PRO A 1 91 ? -16.231 -4.663 21.776 1.00 85.12 91 PRO A N 1
ATOM 747 C CA . PRO A 1 91 ? -17.090 -5.240 22.815 1.00 85.12 91 PRO A CA 1
ATOM 748 C C . PRO A 1 91 ? -17.167 -6.773 22.784 1.00 85.12 91 PRO A C 1
ATOM 750 O O . PRO A 1 91 ? -17.348 -7.385 23.829 1.00 85.12 91 PRO A O 1
ATOM 753 N N . TYR A 1 92 ? -16.962 -7.432 21.640 1.00 87.81 92 TYR A N 1
ATOM 754 C CA . TYR A 1 92 ? -16.926 -8.901 21.595 1.00 87.81 92 TYR A CA 1
ATOM 755 C C . TYR A 1 92 ? -15.643 -9.478 22.214 1.00 87.81 92 TYR A C 1
ATOM 757 O O . TYR A 1 92 ? -15.647 -10.606 22.700 1.00 87.81 92 TYR A O 1
ATOM 765 N N . PHE A 1 93 ? -14.557 -8.698 22.251 1.00 85.12 93 PHE A N 1
ATOM 766 C CA . PHE A 1 93 ? -13.301 -9.056 22.921 1.00 85.12 93 PHE A CA 1
ATOM 767 C C . PHE A 1 93 ? -13.240 -8.583 24.376 1.00 85.12 93 PHE A C 1
ATOM 769 O O . PHE A 1 93 ? -12.279 -8.887 25.080 1.00 85.12 93 PHE A O 1
ATOM 776 N N . SER A 1 94 ? -14.271 -7.876 24.838 1.00 78.81 94 SER A N 1
ATOM 777 C CA . SER A 1 94 ? -14.380 -7.314 26.181 1.00 78.81 94 SER A CA 1
ATOM 778 C C . SER A 1 94 ? -14.122 -8.356 27.277 1.00 78.81 94 SER A C 1
ATOM 780 O O . SER A 1 94 ? -13.346 -8.086 28.184 1.00 78.81 94 SER A O 1
ATOM 782 N N . SER A 1 95 ? -14.627 -9.589 27.130 1.00 77.19 95 SER A N 1
ATOM 783 C CA . SER A 1 95 ? -14.347 -10.689 28.071 1.00 77.19 95 SER A CA 1
ATOM 784 C C . SER A 1 95 ? -12.856 -11.047 28.174 1.00 77.19 95 SER A C 1
ATOM 786 O O . SER A 1 95 ? -12.361 -11.285 29.272 1.00 77.19 95 SER A O 1
ATOM 788 N N . VAL A 1 96 ? -12.126 -11.057 27.053 1.00 84.44 96 VAL A N 1
ATOM 789 C CA . VAL A 1 96 ? -10.676 -11.310 27.053 1.00 84.44 96 VAL A CA 1
ATOM 790 C C . VAL A 1 96 ? -9.949 -10.117 27.660 1.00 84.44 96 VAL A C 1
ATOM 792 O O . VAL A 1 96 ? -9.067 -10.294 28.489 1.00 84.44 96 VAL A O 1
ATOM 795 N N . ILE A 1 97 ? -10.343 -8.897 27.306 1.00 81.25 97 ILE A N 1
ATOM 796 C CA . ILE A 1 97 ? -9.718 -7.670 27.809 1.00 81.25 97 ILE A CA 1
ATOM 797 C C . ILE A 1 97 ? -9.886 -7.546 29.334 1.00 81.25 97 ILE A C 1
ATOM 799 O O . ILE A 1 97 ? -8.902 -7.281 30.019 1.00 81.25 97 ILE A O 1
ATOM 803 N N . TYR A 1 98 ? -11.074 -7.825 29.880 1.00 76.81 98 TYR A N 1
ATOM 804 C CA . TYR A 1 98 ? -11.313 -7.847 31.330 1.00 76.81 98 TYR A CA 1
ATOM 805 C C . TYR A 1 98 ? -10.568 -8.969 32.057 1.00 76.81 98 TYR A C 1
ATOM 807 O O . TYR A 1 98 ? -10.343 -8.864 33.251 1.00 76.81 98 TYR A O 1
ATOM 815 N N . SER A 1 99 ? -10.133 -10.030 31.371 1.00 79.00 99 SER A N 1
ATOM 816 C CA . SER A 1 99 ? -9.249 -11.026 31.998 1.00 79.00 99 SER A CA 1
ATOM 817 C C . SER A 1 99 ? -7.813 -10.518 32.197 1.00 79.00 99 SER A C 1
ATOM 819 O O . SER A 1 99 ? -7.081 -11.053 33.026 1.00 79.00 99 SER A O 1
ATOM 821 N N . PHE A 1 100 ? -7.409 -9.477 31.459 1.00 80.44 100 PHE A N 1
ATOM 822 C CA . PHE A 1 100 ? -6.088 -8.842 31.548 1.00 80.44 100 PHE A CA 1
ATOM 823 C C . PHE A 1 100 ? -6.098 -7.508 32.312 1.00 80.44 100 PHE A C 1
ATOM 825 O O . PHE A 1 100 ? -5.029 -6.947 32.555 1.00 80.44 100 PHE A O 1
ATOM 832 N N . LEU A 1 101 ? -7.270 -6.993 32.689 1.00 76.00 101 LEU A N 1
ATOM 833 C CA . LEU A 1 101 ? -7.432 -5.763 33.464 1.00 76.00 101 LEU A CA 1
ATOM 834 C C . LEU A 1 101 ? -8.150 -6.082 34.784 1.00 76.00 101 LEU A C 1
ATOM 836 O O . LEU A 1 101 ? -9.100 -6.857 34.757 1.00 76.00 101 LEU A O 1
ATOM 840 N N . PRO A 1 102 ? -7.759 -5.495 35.930 1.00 66.62 102 PRO A N 1
ATOM 841 C CA . PRO A 1 102 ? -8.581 -5.563 37.136 1.00 66.62 102 PRO A CA 1
ATOM 842 C C . PRO A 1 102 ? -9.958 -4.948 36.833 1.00 66.62 102 PRO A C 1
ATOM 844 O O . PRO A 1 102 ? -10.052 -3.814 36.358 1.00 66.62 102 PRO A O 1
ATOM 847 N N . GLY A 1 103 ? -11.005 -5.759 36.995 1.00 69.25 103 GLY A N 1
ATOM 848 C CA . GLY A 1 103 ? -12.385 -5.427 36.648 1.00 69.25 103 GLY A CA 1
ATOM 849 C C . GLY A 1 103 ? -13.002 -4.366 37.561 1.00 69.25 103 GLY A C 1
ATOM 850 O O . GLY A 1 103 ? -12.525 -4.111 38.664 1.00 69.25 103 GLY A O 1
ATOM 851 N N . GLU A 1 104 ? -14.078 -3.755 37.066 1.00 62.56 104 GLU A N 1
ATOM 852 C CA . GLU A 1 104 ? -14.821 -2.623 37.644 1.00 62.56 104 GLU A CA 1
ATOM 853 C C . GLU A 1 104 ? -15.176 -2.790 39.139 1.00 62.56 104 GLU A C 1
ATOM 855 O O . GLU A 1 104 ? -15.164 -1.826 39.907 1.00 62.56 104 GLU A O 1
ATOM 860 N N . ASP A 1 105 ? -15.406 -4.036 39.548 1.00 63.69 105 ASP A N 1
ATOM 861 C CA . ASP A 1 105 ? -15.782 -4.488 40.888 1.00 63.69 105 ASP A CA 1
ATOM 862 C C . ASP A 1 105 ? -14.780 -4.055 41.975 1.00 63.69 105 ASP A C 1
ATOM 864 O O . ASP A 1 105 ? -15.158 -3.858 43.130 1.00 63.69 105 ASP A O 1
ATOM 868 N N . ASP A 1 106 ? -13.506 -3.871 41.616 1.00 67.69 106 ASP A N 1
ATOM 869 C CA . ASP A 1 106 ? -12.452 -3.474 42.555 1.00 67.69 106 ASP A CA 1
ATOM 870 C C . ASP A 1 106 ? -12.477 -1.958 42.826 1.00 67.69 106 ASP A C 1
ATOM 872 O O . ASP A 1 106 ? -12.222 -1.512 43.942 1.00 67.69 106 ASP A O 1
ATOM 876 N N . TYR A 1 107 ? -12.879 -1.134 41.849 1.00 71.38 107 TYR A N 1
ATOM 877 C CA . TYR A 1 107 ? -12.887 0.327 42.010 1.00 71.38 107 TYR A CA 1
ATOM 878 C C . TYR A 1 107 ? -13.923 0.794 43.030 1.00 71.38 107 TYR A C 1
ATOM 880 O O . TYR A 1 107 ? -13.641 1.688 43.824 1.00 71.38 107 TYR A O 1
ATOM 888 N N . VAL A 1 108 ? -15.115 0.195 43.027 1.00 73.06 108 VAL A N 1
ATOM 889 C CA . VAL A 1 108 ? -16.172 0.545 43.986 1.00 73.06 108 VAL A CA 1
ATOM 890 C C . VAL A 1 108 ? -15.731 0.203 45.407 1.00 73.06 108 VAL A C 1
ATOM 892 O O . VAL A 1 108 ? -15.874 1.030 46.306 1.00 73.06 108 VAL A O 1
ATOM 895 N N . ASN A 1 109 ? -15.130 -0.971 45.599 1.00 73.38 109 ASN A N 1
ATOM 896 C CA . ASN A 1 109 ? -14.654 -1.411 46.908 1.00 73.38 109 ASN A CA 1
ATOM 897 C C . ASN A 1 109 ? -13.483 -0.553 47.412 1.00 73.38 109 ASN A C 1
ATOM 899 O O . ASN A 1 109 ? -13.504 -0.124 48.563 1.00 73.38 109 ASN A O 1
ATOM 903 N N . ILE A 1 110 ? -12.530 -0.200 46.542 1.00 76.69 110 ILE A N 1
ATOM 904 C CA . ILE A 1 110 ? -11.404 0.688 46.878 1.00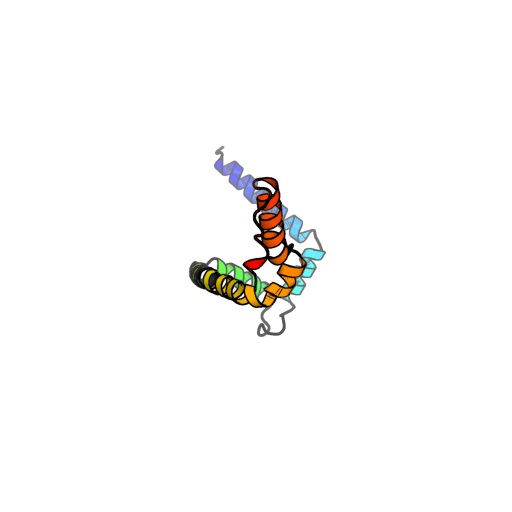 76.69 110 ILE A CA 1
ATOM 905 C C . ILE A 1 110 ? -11.894 2.095 47.259 1.00 76.69 110 ILE A C 1
ATOM 907 O O . ILE A 1 110 ? -11.398 2.687 48.216 1.00 76.69 110 ILE A O 1
ATOM 911 N N . LEU A 1 111 ? -12.886 2.640 46.547 1.00 78.25 111 LEU A N 1
ATOM 912 C CA . LEU A 1 111 ? -13.444 3.959 46.856 1.00 78.25 111 LEU A CA 1
ATOM 913 C C . LEU A 1 111 ? 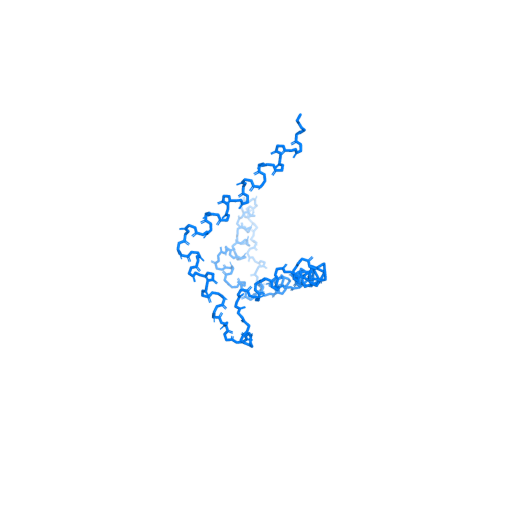-14.215 3.969 48.178 1.00 78.25 111 LEU A C 1
ATOM 915 O O . LEU A 1 111 ? -14.076 4.911 48.956 1.00 78.25 111 LEU A O 1
ATOM 919 N N . VAL A 1 112 ? -15.017 2.936 48.443 1.00 77.94 112 VAL A N 1
ATOM 920 C CA . VAL A 1 112 ? -15.726 2.800 49.724 1.00 77.94 112 VAL A CA 1
ATOM 921 C C . VAL A 1 112 ? -14.730 2.660 50.876 1.00 77.94 112 VAL A C 1
ATOM 923 O O . VAL A 1 112 ? -14.923 3.268 51.929 1.00 77.94 112 VAL A O 1
ATOM 926 N N . GLU A 1 113 ? -13.640 1.923 50.675 1.00 80.06 113 GLU A N 1
ATOM 927 C CA . GLU A 1 113 ? -12.603 1.746 51.688 1.00 80.06 113 GLU A CA 1
ATOM 928 C C . GLU A 1 113 ? -11.833 3.046 51.982 1.00 80.06 113 GLU A C 1
ATOM 930 O O . GLU A 1 113 ? -11.679 3.407 53.149 1.00 80.06 113 GLU A O 1
ATOM 935 N N . GLU A 1 114 ? -11.449 3.814 50.961 1.00 78.88 114 GLU A N 1
ATOM 936 C CA . GLU A 1 114 ? -10.820 5.138 51.124 1.00 78.88 114 GLU A CA 1
ATOM 937 C C . GLU A 1 114 ? -11.755 6.159 51.799 1.00 78.88 114 GLU A C 1
ATOM 939 O O . GLU A 1 114 ? -11.350 6.908 52.692 1.00 78.88 114 GLU A O 1
ATOM 944 N N . ILE A 1 115 ? -13.043 6.170 51.440 1.00 81.75 115 ILE A N 1
ATOM 945 C CA . ILE A 1 115 ? -14.034 7.057 52.070 1.00 81.75 115 ILE A CA 1
ATOM 946 C C . ILE A 1 115 ? -14.193 6.728 53.560 1.00 81.75 115 ILE A C 1
ATOM 948 O O . ILE A 1 115 ? -14.216 7.643 54.388 1.00 81.75 115 ILE A O 1
ATOM 952 N N . ASN A 1 116 ? -14.237 5.441 53.912 1.00 82.56 116 ASN A N 1
ATOM 953 C CA . ASN A 1 116 ? -14.320 4.991 55.301 1.00 82.56 116 ASN A CA 1
ATOM 954 C C . ASN A 1 116 ? -13.079 5.374 56.126 1.00 82.56 116 ASN A C 1
ATOM 956 O O . ASN A 1 116 ? -13.196 5.591 57.334 1.00 82.56 116 ASN A O 1
ATOM 960 N N . GLN A 1 117 ? -11.903 5.492 55.496 1.00 82.81 117 GLN A N 1
ATOM 961 C CA . GLN A 1 117 ? -10.676 5.947 56.160 1.00 82.81 117 GLN A CA 1
ATOM 962 C C . GLN A 1 117 ? -10.658 7.459 56.421 1.00 82.81 117 GLN A C 1
ATOM 964 O O . GLN A 1 117 ? -10.111 7.901 57.433 1.00 82.81 117 GLN A O 1
ATOM 969 N N . ILE A 1 118 ? -11.266 8.260 55.542 1.00 85.06 118 ILE A N 1
ATOM 970 C CA . ILE A 1 118 ? -11.310 9.724 55.676 1.00 85.06 118 ILE A CA 1
ATOM 971 C C . ILE A 1 118 ? -12.446 10.161 56.614 1.00 85.06 118 ILE A C 1
ATOM 973 O O . ILE A 1 118 ? -12.294 11.139 57.351 1.00 85.06 118 ILE A O 1
ATOM 977 N N . ILE A 1 119 ? -13.578 9.448 56.607 1.00 82.62 119 ILE A N 1
ATOM 978 C CA . ILE A 1 119 ? -14.751 9.765 57.430 1.00 82.62 119 ILE A CA 1
ATOM 979 C C . ILE A 1 119 ? -15.242 8.501 58.154 1.00 82.62 119 ILE A C 1
ATOM 981 O O . ILE A 1 119 ? -16.119 7.793 57.653 1.00 82.62 119 ILE A O 1
ATOM 985 N N . PRO A 1 120 ? -14.720 8.209 59.357 1.00 78.25 120 PRO A N 1
ATOM 986 C CA . PRO A 1 120 ? -15.140 7.034 60.107 1.00 78.25 120 PRO A CA 1
ATOM 987 C C . PRO A 1 120 ? -16.585 7.185 60.612 1.00 78.25 120 PRO A C 1
ATOM 989 O O . PRO A 1 120 ? -16.932 8.181 61.248 1.00 78.25 120 PRO A O 1
ATOM 992 N N . GLY A 1 121 ? -17.419 6.168 60.367 1.00 71.56 121 GLY A N 1
ATOM 993 C CA . GLY A 1 121 ? -18.788 6.070 60.898 1.00 71.56 121 GLY A CA 1
ATOM 994 C C . GLY A 1 121 ? -19.924 6.265 59.886 1.00 71.56 121 GLY A C 1
ATOM 995 O O . GLY A 1 121 ? -21.086 6.265 60.290 1.00 71.56 121 GLY A O 1
ATOM 996 N N . ILE A 1 122 ? -19.621 6.408 58.595 1.00 73.50 122 ILE A N 1
ATOM 997 C CA . ILE A 1 122 ? -20.615 6.384 57.512 1.00 73.50 122 ILE A CA 1
ATOM 998 C C . ILE A 1 122 ? -20.610 4.980 56.895 1.00 73.50 122 ILE A C 1
ATOM 1000 O O . ILE A 1 122 ? -19.597 4.564 56.351 1.00 73.50 122 ILE A O 1
ATOM 1004 N N . ASP A 1 123 ? -21.721 4.240 56.966 1.00 70.38 123 ASP A N 1
ATOM 1005 C CA . ASP A 1 123 ? -21.845 2.952 56.267 1.00 70.38 123 ASP A CA 1
ATOM 1006 C C . ASP A 1 123 ? -22.340 3.176 54.835 1.00 70.38 123 ASP A C 1
ATOM 1008 O O . ASP A 1 123 ? -23.528 3.379 54.579 1.00 70.38 123 ASP A O 1
ATOM 1012 N N . VAL A 1 124 ? -21.400 3.179 53.895 1.00 68.62 124 VAL A N 1
ATOM 1013 C CA . VAL A 1 124 ? -21.665 3.379 52.463 1.00 68.62 124 VAL A CA 1
ATOM 1014 C C . VAL A 1 124 ? -22.084 2.081 51.755 1.00 68.62 124 VAL A C 1
ATOM 1016 O O . VAL A 1 124 ? -22.590 2.133 50.632 1.00 68.62 124 VAL A O 1
ATOM 1019 N N . SER A 1 125 ? -21.960 0.927 52.424 1.00 62.66 125 SER A N 1
ATOM 1020 C CA . SER A 1 125 ? -22.257 -0.409 51.877 1.00 62.66 125 SER A CA 1
ATOM 1021 C C . SER A 1 125 ? -23.748 -0.626 51.590 1.00 62.66 125 SER A C 1
ATOM 1023 O O . SER A 1 125 ? -24.114 -1.516 50.827 1.00 62.66 125 SER A O 1
ATOM 1025 N N . ILE A 1 126 ? -24.623 0.202 52.172 1.00 59.56 126 ILE A N 1
ATOM 1026 C CA . ILE A 1 126 ? -26.090 0.103 52.064 1.00 59.56 126 ILE A CA 1
ATOM 1027 C C . ILE A 1 126 ? -26.622 0.656 50.722 1.00 59.56 126 ILE A C 1
ATOM 1029 O O . ILE A 1 126 ? -27.799 0.505 50.412 1.00 59.56 126 ILE A O 1
ATOM 1033 N N . THR A 1 127 ? -25.772 1.287 49.903 1.00 59.66 127 THR A N 1
ATOM 1034 C CA . THR A 1 127 ? -26.194 1.930 48.638 1.00 59.66 127 THR A CA 1
ATOM 1035 C C . THR A 1 127 ? -26.171 0.975 47.431 1.00 59.66 127 THR A C 1
ATOM 1037 O O . THR A 1 127 ? -26.786 1.278 46.415 1.00 59.66 127 THR A O 1
ATOM 1040 N N . ASN A 1 128 ? -25.519 -0.190 47.542 1.00 56.28 128 ASN A N 1
ATOM 1041 C CA . ASN A 1 128 ? -25.415 -1.203 46.479 1.00 56.28 128 ASN A CA 1
ATOM 1042 C C . ASN A 1 128 ? -26.340 -2.414 46.728 1.00 56.28 128 ASN A C 1
ATOM 1044 O O . ASN A 1 128 ? -25.867 -3.548 46.837 1.00 56.28 128 ASN A O 1
ATOM 1048 N N . GLN A 1 129 ? -27.654 -2.177 46.832 1.00 46.91 129 GLN A N 1
ATOM 1049 C CA . GLN A 1 129 ? -28.681 -3.215 46.628 1.00 46.91 129 GLN A CA 1
ATOM 1050 C C . GLN A 1 129 ? -29.392 -3.009 45.294 1.00 46.91 129 GLN A C 1
ATOM 1052 O O . GLN A 1 129 ? -29.719 -1.842 44.984 1.00 46.91 129 GLN A O 1
#

Sequence (129 aa):
MSRREQLVKKLTALFERIRDWVLTNPLLVLVLDWAKTHSLPGFFKVPLYDVIVFVLREARRFSLSIRANSIAFSFFISLFPAILALFTLLPYFSSVIYSFLPGEDDYVNILVEEINQIIPGIDVSITNQ

Secondary structure (DSSP, 8-state):
--HHHHHHHHHHHHHHHHHHHHHH-HHHHHHHHHHHHPPPTTSTT--HHHHHHHHHHHHTSHHHHHHHHHHHHHHHHHHHHHHHHHHHTHHHHHHHHHHHS--THHHHHHHHHHHHHHSTT--GGGG--

pLDDT: mean 81.63, std 9.53, range [46.91, 97.62]

Foldseek 3Di:
DDPVVVVVVVVVVVVVVVVVVCVVDVVNVVVVVCQCQDDDPPPPRHRNNVVVVVCVVVVPPVVVVVVVVVVVVVVVVVVVVVVVVVVVCVVVCVVVVCVVDPDPVVVVVVVQVVVCVVDPPDDPVVVPD